Protein AF-A0A954N063-F1 (afdb_monomer_lite)

Foldseek 3Di:
DDVVVQVVVCVVPVHGDDPCPDDPVRVVVVVVVVVCCVPPVLVVDDPCPNDVDDPVPD

pLDDT: mean 86.31, std 14.71, range [49.53, 98.25]

Structure (mmCIF, N/CA/C/O backbone):
data_AF-A0A954N063-F1
#
_entry.id   AF-A0A954N063-F1
#
loop_
_atom_site.group_PDB
_atom_site.id
_atom_site.type_symbol
_atom_site.label_atom_id
_atom_site.label_alt_id
_atom_site.label_comp_id
_atom_site.label_asym_id
_atom_site.label_entity_id
_atom_site.label_seq_id
_atom_site.pdbx_PDB_ins_code
_atom_site.Cartn_x
_atom_site.Cartn_y
_atom_site.Cartn_z
_atom_site.occupanc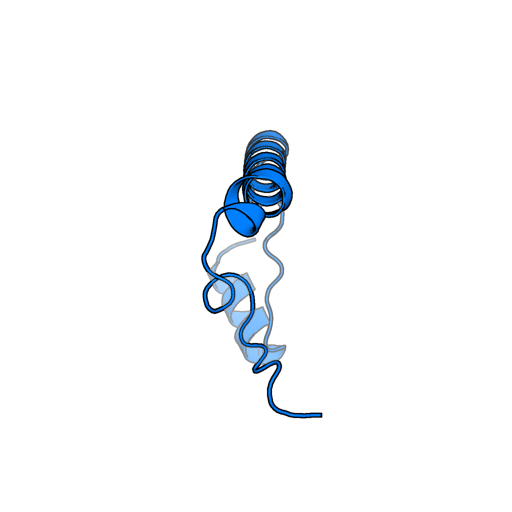y
_atom_site.B_iso_or_equiv
_atom_site.auth_seq_id
_atom_site.auth_comp_id
_atom_site.auth_asym_id
_atom_site.auth_atom_id
_atom_site.pdbx_PDB_model_num
ATOM 1 N N . MET A 1 1 ? 17.347 3.531 -13.693 1.00 65.75 1 MET A N 1
ATOM 2 C CA . MET A 1 1 ? 16.264 2.596 -14.060 1.00 65.75 1 MET A CA 1
ATOM 3 C C . MET A 1 1 ? 15.135 3.438 -14.609 1.00 65.75 1 MET A C 1
ATOM 5 O O . MET A 1 1 ? 14.704 4.342 -13.904 1.00 65.75 1 MET A O 1
ATOM 9 N N . SER A 1 2 ? 14.740 3.238 -15.862 1.00 85.62 2 SER A N 1
ATOM 10 C CA . SER A 1 2 ? 13.613 3.967 -16.448 1.00 85.62 2 SER A CA 1
ATOM 11 C C . SER A 1 2 ? 12.310 3.185 -16.262 1.00 85.62 2 SER A C 1
ATOM 13 O O . SER A 1 2 ? 12.326 1.971 -16.049 1.00 85.62 2 SER A O 1
ATOM 15 N N . PHE A 1 3 ? 11.166 3.859 -16.387 1.00 87.25 3 PHE A N 1
ATOM 16 C CA . PHE A 1 3 ? 9.874 3.167 -16.433 1.00 87.25 3 PHE A CA 1
ATOM 17 C C . PHE A 1 3 ? 9.750 2.232 -17.643 1.00 87.25 3 PHE A C 1
ATOM 19 O O . PHE A 1 3 ? 9.043 1.232 -17.559 1.00 87.25 3 PHE A O 1
ATOM 26 N N . ALA A 1 4 ? 10.472 2.503 -18.736 1.00 90.88 4 ALA A N 1
ATOM 27 C CA . ALA A 1 4 ? 10.517 1.611 -19.891 1.00 90.88 4 ALA A CA 1
ATOM 28 C C . ALA A 1 4 ? 11.189 0.269 -19.546 1.00 90.88 4 ALA A C 1
ATOM 30 O O . ALA A 1 4 ? 10.665 -0.785 -19.901 1.00 90.88 4 ALA A O 1
ATOM 31 N N . ASP A 1 5 ? 12.281 0.292 -18.774 1.00 91.75 5 ASP A N 1
ATOM 32 C CA . ASP A 1 5 ? 12.960 -0.934 -18.323 1.00 91.75 5 ASP A CA 1
ATOM 33 C C . ASP A 1 5 ? 12.079 -1.741 -17.358 1.00 91.75 5 ASP A C 1
ATOM 35 O O . ASP A 1 5 ? 12.013 -2.968 -17.434 1.00 91.75 5 ASP A O 1
ATOM 39 N N . LEU A 1 6 ? 11.364 -1.050 -16.462 1.00 94.38 6 LEU A N 1
ATOM 40 C CA . LEU A 1 6 ? 10.412 -1.679 -15.543 1.00 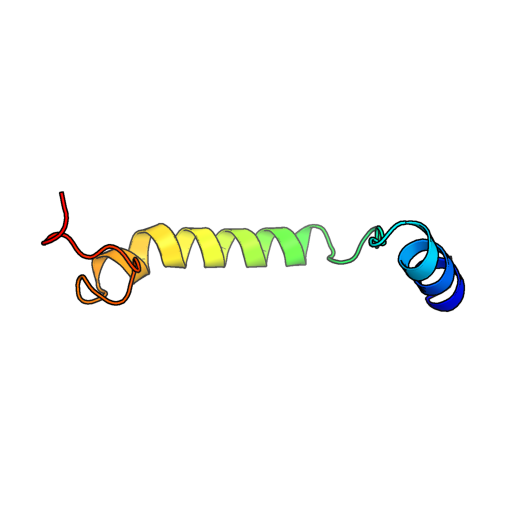94.38 6 LEU A CA 1
ATOM 41 C C . LEU A 1 6 ? 9.236 -2.312 -16.291 1.00 94.38 6 LEU A C 1
ATOM 43 O O . LEU A 1 6 ? 8.811 -3.406 -15.930 1.00 94.38 6 LEU A O 1
ATOM 47 N N . LYS A 1 7 ? 8.738 -1.661 -17.350 1.00 94.81 7 LYS A N 1
ATOM 48 C CA . LYS A 1 7 ? 7.673 -2.193 -18.207 1.00 94.81 7 LYS A CA 1
ATOM 49 C C . LYS A 1 7 ? 8.120 -3.450 -18.945 1.00 94.81 7 LYS A C 1
ATOM 51 O O . LYS A 1 7 ? 7.385 -4.429 -18.950 1.00 94.81 7 LYS A O 1
ATOM 56 N N . ALA A 1 8 ? 9.326 -3.448 -19.510 1.00 95.12 8 ALA A N 1
ATOM 57 C CA . ALA A 1 8 ? 9.877 -4.633 -20.160 1.00 95.12 8 ALA A CA 1
ATOM 58 C C . ALA A 1 8 ? 10.034 -5.808 -19.175 1.00 95.12 8 ALA A C 1
ATOM 60 O O . ALA A 1 8 ? 9.730 -6.947 -19.521 1.00 95.12 8 ALA A O 1
ATOM 61 N N . GLY A 1 9 ? 10.461 -5.534 -17.935 1.00 95.19 9 GLY A N 1
ATOM 62 C CA . GLY A 1 9 ? 10.496 -6.533 -16.861 1.00 95.19 9 GLY A CA 1
ATOM 63 C C . GLY A 1 9 ? 9.106 -7.056 -16.495 1.00 95.19 9 GLY A C 1
ATOM 64 O O . GLY A 1 9 ? 8.905 -8.264 -16.444 1.00 95.19 9 GLY A O 1
ATOM 65 N N . TYR A 1 10 ? 8.130 -6.160 -16.330 1.00 96.69 10 TYR A N 1
ATOM 66 C CA . TYR A 1 10 ? 6.738 -6.521 -16.058 1.00 96.69 10 TYR A CA 1
ATOM 67 C C . TYR A 1 10 ? 6.137 -7.411 -17.148 1.00 96.69 10 TYR A C 1
ATOM 69 O O . TYR A 1 10 ? 5.505 -8.411 -16.833 1.00 96.69 10 TYR A O 1
ATOM 77 N N . ASP A 1 11 ? 6.359 -7.084 -18.422 1.00 97.75 11 ASP A N 1
ATOM 78 C CA . ASP A 1 11 ? 5.821 -7.863 -19.543 1.00 97.75 11 ASP A CA 1
ATOM 79 C C . ASP A 1 11 ? 6.381 -9.287 -19.591 1.00 97.75 11 ASP A C 1
ATOM 81 O O . ASP A 1 11 ? 5.695 -10.208 -20.028 1.00 97.75 11 ASP A O 1
ATOM 85 N N . ARG A 1 12 ? 7.624 -9.472 -19.136 1.00 97.19 12 ARG A N 1
ATOM 86 C CA . ARG A 1 12 ? 8.278 -10.781 -19.084 1.00 97.19 12 ARG A CA 1
ATOM 87 C C . ARG A 1 12 ? 7.898 -11.576 -17.835 1.00 97.19 12 ARG A C 1
ATOM 89 O O . ARG A 1 12 ? 7.627 -12.768 -17.938 1.00 97.19 12 ARG A O 1
ATOM 96 N N . ASP A 1 13 ? 7.910 -10.928 -16.673 1.00 97.56 13 ASP A N 1
ATOM 97 C CA . ASP A 1 13 ? 7.876 -11.597 -15.367 1.00 97.56 13 ASP A CA 1
ATOM 98 C C . ASP A 1 13 ? 6.496 -11.500 -14.684 1.00 97.56 13 ASP A C 1
ATOM 100 O O . ASP A 1 13 ? 6.241 -12.170 -13.686 1.00 97.56 13 ASP A O 1
ATOM 104 N N . GLY A 1 14 ? 5.595 -10.659 -15.201 1.00 97.31 14 GLY A N 1
ATOM 105 C CA . GLY A 1 14 ? 4.272 -10.382 -14.633 1.00 97.31 14 GLY A CA 1
ATOM 106 C C . GLY A 1 14 ? 4.282 -9.428 -13.432 1.00 97.31 14 GLY A C 1
ATOM 107 O O . GLY A 1 14 ? 3.226 -9.150 -12.861 1.00 97.31 14 GLY A O 1
ATOM 108 N N . TYR A 1 15 ? 5.451 -8.916 -13.030 1.00 96.19 15 TYR A N 1
ATOM 109 C CA . TYR A 1 15 ? 5.607 -7.956 -11.934 1.00 96.19 15 TYR A CA 1
ATOM 110 C C . TYR A 1 15 ? 6.794 -7.009 -12.162 1.00 96.19 15 TYR A C 1
ATOM 112 O O . TYR A 1 15 ? 7.724 -7.305 -12.906 1.00 96.19 15 TYR A O 1
ATOM 120 N N . ALA A 1 16 ? 6.782 -5.860 -11.483 1.00 95.50 16 ALA A N 1
ATOM 121 C CA . ALA A 1 16 ? 7.904 -4.926 -11.450 1.00 95.50 16 ALA A CA 1
ATOM 122 C C . ALA A 1 16 ? 8.160 -4.447 -10.019 1.00 95.50 16 ALA A C 1
ATOM 124 O O . ALA A 1 16 ? 7.226 -4.239 -9.245 1.00 95.50 16 ALA A O 1
ATOM 125 N N . ILE A 1 17 ? 9.434 -4.251 -9.671 1.00 93.06 17 ILE A N 1
ATOM 126 C CA . ILE A 1 17 ? 9.844 -3.732 -8.363 1.00 93.06 17 ILE A CA 1
ATOM 127 C C . ILE A 1 17 ? 10.263 -2.274 -8.528 1.00 93.06 17 ILE A C 1
ATOM 129 O O . ILE A 1 17 ? 11.334 -1.983 -9.064 1.00 93.06 17 ILE A O 1
ATOM 133 N N . VAL A 1 18 ? 9.439 -1.359 -8.020 1.00 92.50 18 VAL A N 1
ATOM 134 C CA . VAL A 1 18 ? 9.764 0.070 -7.962 1.00 92.50 18 VAL A CA 1
ATOM 135 C C . VAL A 1 18 ? 10.410 0.370 -6.614 1.00 92.50 18 VAL A C 1
ATOM 137 O O . VAL A 1 18 ? 9.758 0.357 -5.571 1.00 92.50 18 VAL A O 1
ATOM 140 N N . ARG A 1 19 ? 11.724 0.596 -6.617 1.00 91.25 19 ARG A N 1
ATOM 141 C CA . ARG A 1 19 ? 12.471 0.929 -5.397 1.00 91.25 19 ARG A CA 1
ATOM 142 C C . ARG A 1 19 ? 12.260 2.397 -5.044 1.00 91.25 19 ARG A C 1
ATOM 144 O O . ARG A 1 19 ? 12.310 3.239 -5.933 1.00 91.25 19 ARG A O 1
ATOM 151 N N . GLY A 1 20 ? 12.063 2.685 -3.757 1.00 91.81 20 GLY A N 1
ATOM 152 C CA . GLY A 1 20 ? 11.804 4.051 -3.291 1.00 91.81 20 GLY A CA 1
ATOM 153 C C . GLY A 1 20 ? 10.487 4.620 -3.818 1.00 91.81 20 GLY A C 1
ATOM 154 O O . GLY A 1 20 ? 10.410 5.813 -4.071 1.00 91.81 20 GLY A O 1
ATOM 155 N N . PHE A 1 21 ? 9.479 3.764 -4.033 1.00 92.56 21 PHE A N 1
ATOM 156 C CA . PHE A 1 21 ? 8.153 4.195 -4.488 1.00 92.56 21 PHE A CA 1
ATOM 157 C C . PHE A 1 21 ? 7.500 5.199 -3.527 1.0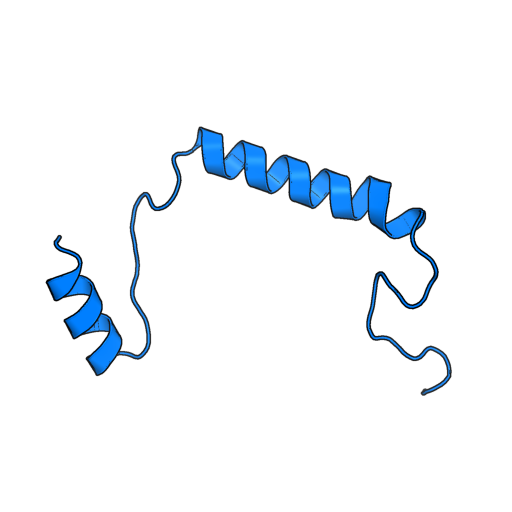0 92.56 21 PHE A C 1
ATOM 159 O O . PHE A 1 21 ? 6.822 6.114 -3.973 1.00 92.56 21 PHE A O 1
ATOM 166 N N . TYR A 1 22 ? 7.771 5.036 -2.232 1.00 95.75 22 TYR A N 1
ATOM 167 C CA . TYR A 1 22 ? 7.523 6.034 -1.200 1.00 95.75 22 TYR A CA 1
ATOM 168 C C . TYR A 1 22 ? 8.833 6.377 -0.501 1.00 95.75 22 TYR A C 1
ATOM 170 O O . TYR A 1 22 ? 9.710 5.509 -0.355 1.00 95.75 22 TYR A O 1
ATOM 178 N N . SER A 1 23 ? 8.939 7.613 -0.021 1.00 96.62 23 SER A N 1
ATOM 179 C CA . SER A 1 23 ? 9.929 7.961 0.992 1.00 96.62 23 SER A CA 1
ATOM 180 C C . SER A 1 23 ? 9.651 7.190 2.298 1.00 96.62 23 SER A C 1
ATOM 182 O O . SER A 1 23 ? 8.530 6.711 2.523 1.00 96.62 23 SER A O 1
ATOM 184 N N . PRO A 1 24 ? 10.651 7.030 3.184 1.00 96.62 24 PRO A N 1
ATOM 185 C CA . PRO A 1 24 ? 10.433 6.430 4.499 1.00 96.62 24 PRO A CA 1
ATOM 186 C C . PRO A 1 24 ? 9.322 7.121 5.303 1.00 96.62 24 PRO A C 1
ATOM 188 O O . PRO A 1 24 ? 8.541 6.447 5.974 1.00 96.62 24 PRO A O 1
ATOM 191 N N . GLU A 1 25 ? 9.238 8.447 5.207 1.00 98.06 25 GLU A N 1
ATOM 192 C CA . GLU A 1 25 ? 8.259 9.285 5.897 1.00 98.06 25 GLU A CA 1
ATOM 193 C C . GLU A 1 25 ? 6.850 9.076 5.328 1.00 98.06 25 GLU A C 1
ATOM 195 O O . GLU A 1 25 ? 5.926 8.785 6.085 1.00 98.06 25 GLU A O 1
ATOM 200 N N . GLU A 1 26 ? 6.695 9.113 3.999 1.00 97.69 26 GLU A N 1
ATOM 201 C CA . GLU A 1 26 ? 5.410 8.866 3.329 1.00 97.69 26 GLU A CA 1
ATOM 202 C C . GLU A 1 26 ? 4.863 7.467 3.649 1.00 97.69 26 GLU A C 1
ATOM 204 O O . GLU A 1 26 ? 3.671 7.290 3.915 1.00 97.69 26 GLU A O 1
ATOM 209 N N . LEU A 1 27 ? 5.738 6.455 3.676 1.00 97.31 27 LEU A N 1
ATOM 210 C CA . LEU A 1 27 ? 5.345 5.096 4.035 1.00 97.31 27 LEU A CA 1
ATOM 211 C C 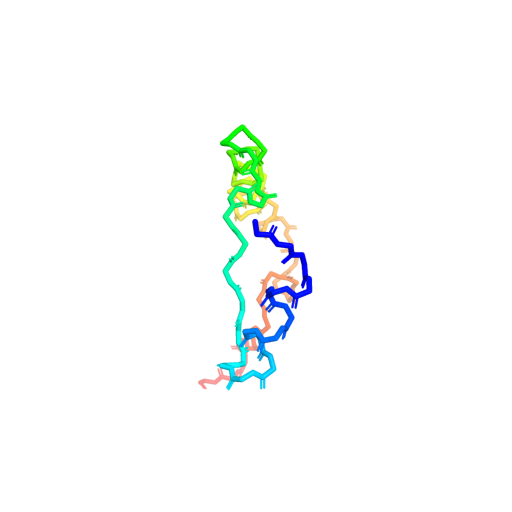. LEU A 1 27 ? 4.952 4.982 5.515 1.00 97.31 27 LEU A C 1
ATOM 213 O O . LEU A 1 27 ? 4.033 4.230 5.846 1.00 97.31 27 LEU A O 1
ATOM 217 N N . ALA A 1 28 ? 5.647 5.686 6.410 1.00 97.94 28 ALA A N 1
ATOM 218 C CA . ALA A 1 28 ? 5.310 5.708 7.830 1.00 97.94 28 ALA A CA 1
ATOM 219 C C . ALA A 1 28 ? 3.949 6.377 8.071 1.00 97.94 28 ALA A C 1
ATOM 221 O O . ALA A 1 28 ? 3.138 5.857 8.840 1.00 97.94 28 ALA A O 1
ATOM 222 N N . ASP A 1 29 ? 3.675 7.476 7.369 1.00 98.19 29 ASP A N 1
ATOM 223 C CA . ASP A 1 29 ? 2.390 8.167 7.410 1.00 98.19 29 ASP A CA 1
ATOM 224 C C . ASP A 1 29 ? 1.249 7.275 6.920 1.00 98.19 29 ASP A C 1
ATOM 226 O O . ASP A 1 29 ? 0.239 7.127 7.612 1.00 98.19 29 ASP A O 1
ATOM 230 N N . LEU A 1 30 ? 1.436 6.606 5.779 1.00 97.38 30 LEU A N 1
ATOM 231 C CA . LEU A 1 30 ? 0.453 5.667 5.242 1.00 97.38 30 LEU A CA 1
ATOM 232 C C . LEU A 1 30 ? 0.154 4.529 6.228 1.00 97.38 30 LEU A C 1
ATOM 234 O O . LEU A 1 30 ? -1.009 4.207 6.469 1.00 97.38 30 LEU A O 1
ATOM 238 N N . LYS A 1 31 ? 1.192 3.929 6.821 1.00 97.69 31 LYS A N 1
ATOM 239 C CA . LYS A 1 31 ? 1.033 2.847 7.805 1.00 97.69 31 LYS A CA 1
ATOM 240 C C . LYS A 1 31 ? 0.262 3.307 9.037 1.00 97.69 31 LYS A C 1
ATOM 242 O O . LYS A 1 31 ? -0.658 2.615 9.458 1.00 97.69 31 LYS A O 1
ATOM 247 N N . ARG A 1 32 ? 0.574 4.494 9.564 1.00 98.25 32 ARG A N 1
ATOM 248 C CA . ARG A 1 32 ? -0.149 5.067 10.706 1.00 98.25 32 ARG A CA 1
ATOM 249 C C . ARG A 1 32 ? -1.637 5.242 10.403 1.00 98.25 32 ARG A C 1
ATOM 251 O O . ARG A 1 32 ? -2.468 4.920 11.249 1.00 98.25 32 ARG A O 1
ATOM 258 N N . GLU A 1 33 ? -1.987 5.743 9.220 1.00 97.69 33 GLU A N 1
ATOM 259 C CA . GLU A 1 33 ? -3.396 5.918 8.851 1.00 97.69 33 GLU A CA 1
ATOM 260 C C . GLU A 1 33 ? -4.124 4.584 8.656 1.00 97.69 33 GLU A C 1
ATOM 262 O O . GLU A 1 33 ? -5.289 4.469 9.040 1.00 97.69 33 GLU A O 1
ATOM 267 N N . LEU A 1 34 ? -3.442 3.560 8.134 1.00 96.44 34 LEU A N 1
ATOM 268 C CA . LEU A 1 34 ? -3.987 2.202 8.061 1.00 96.44 34 LEU A CA 1
ATOM 269 C C . LEU A 1 34 ? -4.236 1.618 9.458 1.00 96.44 34 LEU A C 1
ATOM 271 O O . LEU A 1 34 ? -5.325 1.102 9.713 1.00 96.44 34 LEU A O 1
ATOM 275 N N . ASP A 1 35 ? -3.282 1.761 10.378 1.00 97.31 35 ASP A N 1
ATOM 276 C CA . ASP A 1 35 ? -3.429 1.303 11.762 1.00 97.31 35 ASP A CA 1
ATOM 277 C C . ASP A 1 35 ? -4.581 2.031 12.470 1.00 97.31 35 ASP A C 1
ATOM 279 O O . ASP A 1 35 ? -5.406 1.407 13.146 1.00 97.31 35 ASP A O 1
ATOM 283 N N . ARG A 1 36 ? -4.700 3.350 12.270 1.00 96.56 36 ARG A N 1
ATOM 284 C CA . ARG A 1 36 ? -5.818 4.152 12.787 1.00 96.56 36 ARG A CA 1
ATOM 285 C C . ARG A 1 36 ? -7.150 3.674 12.218 1.00 96.56 36 ARG A C 1
ATOM 287 O O . ARG A 1 36 ? -8.117 3.530 12.963 1.00 96.56 36 ARG A O 1
ATOM 294 N N . TYR A 1 37 ? -7.219 3.418 10.914 1.00 93.19 37 TYR A N 1
ATOM 295 C CA . TYR A 1 37 ? -8.432 2.910 10.285 1.00 93.19 37 TYR A CA 1
ATOM 296 C C . TYR A 1 37 ? -8.841 1.558 10.883 1.00 93.19 37 TYR A C 1
ATOM 298 O O . TYR A 1 37 ? -9.986 1.389 11.305 1.00 93.19 37 TYR A O 1
ATOM 306 N N . ALA A 1 38 ? -7.894 0.627 11.004 1.00 90.44 38 ALA A N 1
ATOM 307 C CA . ALA A 1 38 ? -8.152 -0.705 11.536 1.00 90.44 38 ALA A CA 1
ATOM 308 C C . ALA A 1 38 ? -8.597 -0.692 13.007 1.00 90.44 38 ALA A C 1
ATOM 310 O O . ALA A 1 38 ? -9.483 -1.448 13.395 1.00 90.44 38 ALA A O 1
ATOM 311 N N . THR A 1 39 ? -7.999 0.168 13.831 1.00 93.81 39 THR A N 1
ATOM 312 C CA . THR A 1 39 ? -8.224 0.159 15.286 1.00 93.81 39 THR A CA 1
ATOM 313 C C . THR A 1 39 ? -9.308 1.119 15.756 1.00 93.81 39 THR A C 1
ATOM 315 O O . THR A 1 39 ? -9.916 0.876 16.793 1.00 93.81 39 THR A O 1
ATOM 318 N N . GLN A 1 40 ? -9.559 2.205 15.024 1.00 94.44 40 GLN A N 1
ATOM 319 C CA . GLN A 1 40 ? -10.480 3.263 15.452 1.00 94.44 40 GLN A CA 1
ATOM 320 C C . GLN A 1 40 ? -11.703 3.378 14.551 1.00 94.44 40 GLN A C 1
ATOM 322 O O . GLN A 1 40 ? -12.780 3.701 15.040 1.00 94.44 40 GLN A O 1
ATOM 327 N N . VAL A 1 41 ? -11.563 3.119 13.246 1.00 90.62 41 VAL A N 1
ATOM 328 C CA . VAL A 1 41 ? -12.675 3.284 12.300 1.00 90.62 41 VAL A CA 1
ATOM 329 C C . VAL A 1 41 ? -13.481 1.998 12.184 1.00 90.62 41 VAL A C 1
ATOM 331 O O . VAL A 1 41 ? -14.689 2.044 12.401 1.00 90.62 41 VAL A O 1
ATOM 334 N N . ILE A 1 42 ? -12.838 0.853 11.926 1.00 89.19 42 ILE A N 1
ATOM 335 C CA . ILE A 1 42 ? -13.517 -0.451 11.806 1.00 89.19 42 ILE A CA 1
ATOM 336 C C . ILE A 1 42 ? -14.500 -0.734 12.960 1.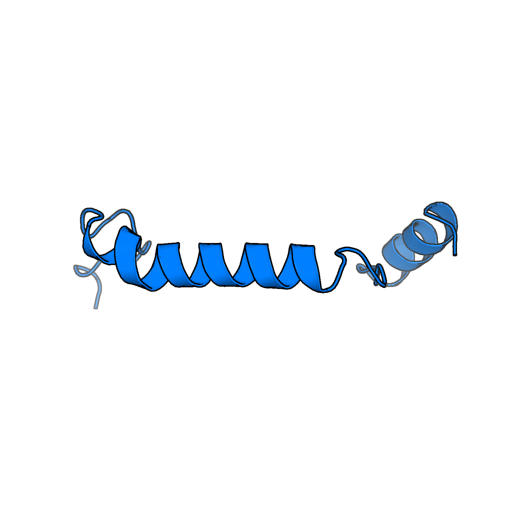00 89.19 42 ILE A C 1
ATOM 338 O O . ILE A 1 42 ? -15.633 -1.101 12.656 1.00 89.19 42 ILE A O 1
ATOM 342 N N . PRO A 1 43 ? -14.164 -0.506 14.248 1.00 87.81 43 PRO A N 1
ATOM 343 C CA . PRO A 1 43 ? -15.098 -0.762 15.352 1.00 87.81 43 PRO A CA 1
ATOM 344 C C . PRO A 1 43 ? -16.370 0.096 15.335 1.00 87.81 43 PRO A C 1
ATOM 346 O O . PRO A 1 43 ? -17.344 -0.236 16.003 1.00 87.81 43 PRO A O 1
ATOM 349 N N . THR A 1 44 ? -16.354 1.216 14.610 1.00 86.94 44 THR A N 1
ATOM 350 C CA . THR A 1 44 ? -17.505 2.123 14.465 1.00 86.94 44 THR A CA 1
ATOM 351 C C . THR A 1 44 ? -18.323 1.848 13.207 1.00 86.94 44 THR A C 1
ATOM 353 O O . THR A 1 44 ? -19.400 2.422 13.035 1.00 86.94 44 THR A O 1
ATOM 356 N N . LEU A 1 45 ? -17.832 0.982 12.316 1.00 84.00 45 LEU A N 1
ATOM 357 C CA . LEU A 1 45 ? -18.552 0.607 11.111 1.00 84.00 45 LEU A CA 1
ATOM 358 C C . LEU A 1 45 ? -19.647 -0.414 11.445 1.00 84.00 45 LEU A C 1
ATOM 360 O O . LEU A 1 45 ? -19.431 -1.306 12.265 1.00 84.00 45 LEU A O 1
ATOM 364 N N . PRO A 1 46 ? -20.810 -0.345 10.778 1.00 81.38 46 PRO A N 1
ATOM 365 C CA . PRO A 1 46 ? -21.783 -1.425 10.848 1.00 81.38 46 PRO A CA 1
ATOM 366 C C . PRO A 1 46 ? -21.153 -2.750 10.390 1.00 81.38 46 PRO A C 1
ATOM 368 O O . PRO A 1 46 ? -20.370 -2.759 9.438 1.00 81.38 46 PRO A O 1
ATOM 371 N N . ASP A 1 47 ? -21.549 -3.864 11.017 1.00 64.12 47 ASP A N 1
ATOM 372 C CA . ASP A 1 47 ? -20.957 -5.211 10.874 1.00 64.12 47 ASP A CA 1
ATOM 373 C C . ASP A 1 47 ? -20.679 -5.673 9.426 1.00 64.12 47 ASP A C 1
ATOM 375 O O . ASP A 1 47 ? -19.786 -6.482 9.196 1.00 64.12 47 ASP A O 1
ATOM 379 N N . LYS A 1 48 ? -21.409 -5.150 8.434 1.00 62.44 48 LYS A N 1
ATOM 380 C CA . LYS A 1 48 ? -21.296 -5.522 7.011 1.00 62.44 48 LYS A CA 1
ATOM 381 C C . LYS A 1 48 ? -20.312 -4.674 6.192 1.00 62.44 48 LYS A C 1
ATOM 383 O O . LYS A 1 48 ? -20.183 -4.898 4.992 1.00 62.44 48 LYS A O 1
ATOM 388 N N . HIS A 1 49 ? -19.672 -3.671 6.794 1.00 62.94 49 HIS A N 1
ATOM 389 C CA . HIS A 1 49 ? -18.805 -2.723 6.079 1.00 62.94 49 HIS A CA 1
ATOM 390 C C . HIS A 1 49 ? -17.312 -2.902 6.363 1.00 62.94 49 HIS A C 1
ATOM 392 O O . HIS A 1 49 ? -16.499 -2.421 5.580 1.00 62.94 49 HIS A O 1
ATOM 398 N N . ALA A 1 50 ? -16.947 -3.592 7.447 1.00 58.25 50 ALA A N 1
ATOM 399 C CA . ALA A 1 50 ? -15.549 -3.875 7.768 1.00 58.25 50 ALA A CA 1
ATOM 400 C C . ALA A 1 50 ? -15.046 -5.187 7.144 1.00 58.25 50 ALA A C 1
ATOM 402 O O . ALA A 1 50 ? -13.892 -5.269 6.730 1.00 58.25 50 ALA A O 1
ATOM 403 N N . PHE A 1 51 ? -15.911 -6.198 7.039 1.00 61.69 51 PHE A N 1
ATOM 404 C CA . PHE A 1 51 ? -15.574 -7.504 6.480 1.00 61.69 51 PHE A CA 1
ATOM 405 C C . PHE A 1 51 ? -16.713 -7.991 5.580 1.00 61.69 51 PHE A C 1
ATOM 407 O O . PHE A 1 51 ? -17.885 -7.840 5.916 1.00 61.69 51 PHE A O 1
ATOM 414 N N . TYR A 1 52 ? -16.372 -8.620 4.453 1.00 59.72 52 TYR A N 1
ATOM 415 C CA . TYR A 1 52 ? -17.323 -9.324 3.576 1.00 59.72 52 TYR A CA 1
ATOM 416 C C . TYR A 1 52 ? -17.807 -10.657 4.187 1.00 59.72 52 TYR A C 1
ATOM 418 O O . TYR A 1 52 ? -18.171 -11.581 3.462 1.00 59.72 52 TYR A O 1
ATOM 426 N N . GLU A 1 53 ? -17.760 -10.800 5.512 1.00 55.84 53 GLU A N 1
ATOM 427 C CA . GLU A 1 53 ? -18.100 -12.047 6.183 1.00 55.84 53 GLU A CA 1
ATOM 428 C C . GLU A 1 53 ? -19.601 -12.085 6.482 1.00 55.84 53 GLU A C 1
ATOM 430 O O . GLU A 1 53 ? -20.138 -11.312 7.278 1.00 55.84 53 GLU A O 1
ATOM 435 N N . ASP A 1 54 ? -20.295 -13.002 5.816 1.00 59.62 54 ASP A N 1
ATOM 436 C CA . ASP A 1 54 ? -21.671 -13.339 6.139 1.00 59.62 54 ASP A CA 1
ATOM 437 C C . ASP A 1 54 ? -21.678 -14.279 7.351 1.00 59.62 54 ASP A C 1
ATOM 439 O O . ASP A 1 54 ? -21.577 -15.494 7.201 1.00 59.62 54 ASP A O 1
ATOM 443 N N . ARG A 1 55 ? -21.830 -13.717 8.559 1.00 59.03 55 ARG A N 1
ATOM 444 C CA . ARG A 1 55 ? -21.942 -14.472 9.825 1.00 59.03 55 ARG A CA 1
ATOM 445 C C . ARG A 1 55 ? -23.113 -15.473 9.867 1.00 59.03 55 ARG A C 1
ATOM 447 O O . ARG A 1 55 ? -23.239 -16.200 10.847 1.00 59.03 55 ARG A O 1
ATOM 454 N N . SER A 1 56 ? -23.993 -15.498 8.857 1.00 60.22 56 SER A N 1
ATOM 455 C CA . SER A 1 56 ? -25.059 -16.502 8.723 1.00 60.22 56 SER A CA 1
ATOM 456 C C . SER A 1 56 ? -24.643 -17.759 7.949 1.00 60.22 56 SER A C 1
ATOM 458 O O . SER A 1 56 ? -25.421 -18.713 7.880 1.00 60.22 56 SER A O 1
ATOM 460 N N . ARG A 1 57 ? -23.429 -17.790 7.382 1.00 49.53 57 ARG A N 1
ATOM 461 C CA . ARG A 1 57 ? -22.867 -18.975 6.729 1.00 49.53 57 ARG A CA 1
ATOM 462 C C . ARG A 1 57 ? -21.843 -19.641 7.662 1.00 49.53 57 ARG A C 1
ATOM 464 O O . ARG A 1 57 ? -20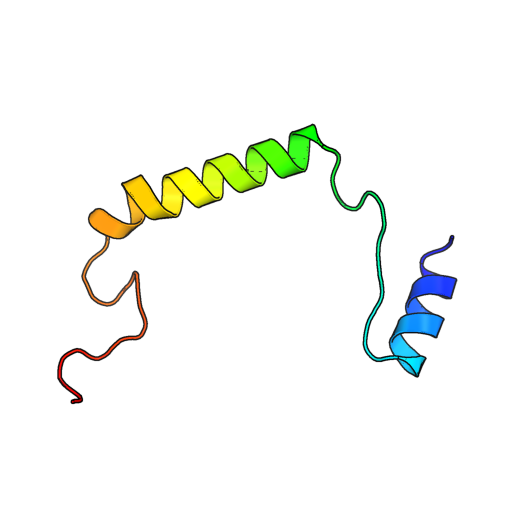.918 -18.949 8.081 1.00 49.53 57 ARG A O 1
ATOM 471 N N . PRO A 1 58 ? -22.037 -20.923 8.028 1.00 61.34 58 PRO A N 1
ATOM 472 C CA . PRO A 1 58 ? -21.093 -21.669 8.858 1.00 61.34 58 PRO A CA 1
ATOM 473 C C . PRO A 1 58 ? -19.765 -21.938 8.144 1.00 61.34 58 PRO A C 1
ATOM 475 O O . PRO A 1 58 ? -19.757 -21.961 6.889 1.00 61.34 58 PRO A O 1
#

Sequence (58 aa):
MSFADLKAGYDRDGYAIVRGFYSPEELADLKRELDRYATQVIPTLPDKHAFYEDRSRP

Secondary structure (DSSP, 8-state):
--HHHHHHHHHHHS----TTSS-HHHHHHHHHHHHHIIIIIGGGS-HHHH----TT--

Radius of gyration: 18.59 Å; chains: 1; bounding box: 41×31×36 Å